Protein AF-A0A2P4NST7-F1 (afdb_monomer_lite)

Radius of gyration: 14.27 Å; chains: 1; bounding box: 28×17×34 Å

Sequence (53 aa):
LWGSHPILALDVWEHSYYHDYGPARGDFVSAFFEVVDWDEPAARYDQAVELFE

pLDDT: mean 95.64, std 5.01, range [70.06, 98.38]

Secondary structure (DSSP, 8-state):
-TT---------SHHHHHHHHTT-HHHHHHHHHHH--SHHHHHHHHHHHHHH-

Structure (mmCIF, N/CA/C/O backbone):
data_AF-A0A2P4NST7-F1
#
_entry.id   AF-A0A2P4NST7-F1
#
loop_
_atom_site.group_PDB
_atom_site.id
_atom_site.type_symbol
_atom_site.label_atom_id
_atom_site.label_alt_id
_atom_site.label_comp_id
_atom_site.label_asym_id
_atom_site.label_entity_id
_atom_site.label_seq_id
_atom_site.pdbx_PDB_ins_code
_atom_site.Cartn_x
_atom_site.Cartn_y
_atom_site.Cartn_z
_atom_site.occupancy
_atom_site.B_iso_or_equiv
_atom_site.auth_seq_id
_atom_site.auth_comp_id
_atom_site.auth_asym_id
_atom_site.auth_atom_id
_atom_site.pdbx_PDB_model_num
ATOM 1 N N . LEU A 1 1 ? 4.287 5.939 12.262 1.00 70.06 1 LEU A N 1
ATOM 2 C CA . LEU A 1 1 ? 2.978 6.571 12.526 1.00 70.06 1 LEU A CA 1
ATOM 3 C C . LEU A 1 1 ? 2.596 6.202 13.950 1.00 70.06 1 LEU A C 1
ATOM 5 O O . LEU A 1 1 ? 2.407 5.025 14.220 1.00 70.06 1 LEU A O 1
ATOM 9 N N . TRP A 1 2 ? 2.657 7.147 14.884 1.00 85.69 2 TRP A N 1
ATOM 10 C CA . TRP A 1 2 ? 2.389 6.854 16.296 1.00 85.69 2 TRP A CA 1
ATOM 11 C C . TRP A 1 2 ? 0.876 6.809 16.525 1.00 85.69 2 TRP A C 1
ATOM 13 O O . TRP A 1 2 ? 0.183 7.723 16.089 1.00 85.69 2 TRP A O 1
ATOM 23 N N . GLY A 1 3 ? 0.378 5.752 17.177 1.00 89.12 3 GLY A N 1
ATOM 24 C CA . GLY A 1 3 ? -1.059 5.563 17.427 1.00 89.12 3 GLY A CA 1
ATOM 25 C C . GLY A 1 3 ? -1.881 5.152 16.199 1.00 89.12 3 GLY A C 1
ATOM 26 O O . GLY A 1 3 ? -3.088 5.350 16.187 1.00 89.12 3 GLY A O 1
ATOM 27 N N . SER A 1 4 ? -1.245 4.623 15.151 1.00 91.44 4 SER A N 1
ATOM 28 C CA . SER A 1 4 ? -1.939 4.112 13.961 1.00 91.44 4 SER A CA 1
ATOM 29 C C . SER A 1 4 ? -1.881 2.589 13.901 1.00 91.44 4 SER A C 1
ATOM 31 O O . SER A 1 4 ? -0.877 2.001 14.300 1.00 91.44 4 SER A O 1
ATOM 33 N N . HIS A 1 5 ? -2.920 1.979 13.331 1.00 93.62 5 HIS A N 1
ATOM 34 C CA . HIS A 1 5 ? -3.035 0.536 13.113 1.00 93.62 5 HIS A CA 1
ATOM 35 C C . HIS A 1 5 ? -2.864 0.241 11.614 1.00 93.62 5 HIS A C 1
ATOM 37 O O . HIS A 1 5 ? -3.756 0.563 10.830 1.00 93.62 5 HIS A O 1
ATOM 43 N N . PRO A 1 6 ? -1.703 -0.275 11.167 1.00 94.50 6 PRO A N 1
ATOM 44 C CA . PRO A 1 6 ? -1.478 -0.569 9.756 1.00 94.50 6 PRO A CA 1
ATOM 45 C C . PRO A 1 6 ? -2.389 -1.702 9.279 1.00 94.50 6 PRO A C 1
ATOM 47 O O . PRO A 1 6 ? -2.388 -2.781 9.863 1.00 94.50 6 PRO A O 1
ATOM 50 N N . ILE A 1 7 ? -3.123 -1.462 8.193 1.00 97.06 7 ILE A N 1
ATOM 51 C CA . ILE A 1 7 ? -4.067 -2.433 7.618 1.00 97.06 7 ILE A CA 1
ATOM 52 C C . ILE A 1 7 ? -3.481 -3.116 6.372 1.00 97.06 7 ILE A C 1
ATOM 54 O O . ILE A 1 7 ? -3.550 -4.336 6.217 1.00 97.06 7 ILE A O 1
ATOM 58 N N . LEU A 1 8 ? -2.834 -2.326 5.515 1.00 97.56 8 LEU A N 1
ATOM 59 C CA . LEU A 1 8 ? -2.172 -2.755 4.287 1.00 97.56 8 LEU A CA 1
ATOM 60 C C . LEU A 1 8 ? -0.869 -1.966 4.125 1.00 97.56 8 LEU A C 1
ATOM 62 O O . LEU A 1 8 ? -0.819 -0.775 4.440 1.00 97.56 8 LEU A O 1
ATOM 66 N N . ALA A 1 9 ? 0.180 -2.620 3.632 1.00 96.88 9 ALA A N 1
ATOM 67 C CA . ALA A 1 9 ? 1.467 -1.996 3.355 1.00 96.88 9 ALA A CA 1
ATOM 68 C C . ALA A 1 9 ? 1.963 -2.393 1.962 1.00 96.88 9 ALA A C 1
ATOM 70 O O . ALA A 1 9 ? 1.777 -3.529 1.533 1.00 96.88 9 ALA A O 1
ATOM 71 N N . LEU A 1 10 ? 2.619 -1.449 1.290 1.00 97.69 10 LEU A N 1
ATOM 72 C CA . LEU A 1 10 ? 3.270 -1.639 -0.001 1.00 97.69 10 LEU A CA 1
ATOM 73 C C . LEU A 1 10 ? 4.713 -1.147 0.111 1.00 97.69 10 LEU A C 1
ATOM 75 O O . LEU A 1 10 ? 4.942 0.021 0.432 1.00 97.69 10 LEU A O 1
ATOM 79 N N . ASP A 1 11 ? 5.680 -2.029 -0.144 1.00 97.75 11 ASP A N 1
ATOM 80 C CA . ASP A 1 11 ? 7.086 -1.639 -0.236 1.00 97.75 11 ASP A CA 1
ATOM 81 C C . ASP A 1 11 ? 7.353 -0.976 -1.593 1.00 97.75 11 ASP A C 1
ATOM 83 O O . ASP A 1 11 ? 7.201 -1.601 -2.641 1.00 97.75 11 ASP A O 1
ATOM 87 N N . VAL A 1 12 ? 7.757 0.294 -1.561 1.00 96.94 12 VAL A N 1
ATOM 88 C CA . VAL A 1 12 ? 8.066 1.117 -2.742 1.00 96.94 12 VAL A CA 1
ATOM 89 C C . VAL A 1 12 ? 9.567 1.366 -2.914 1.00 96.94 12 VAL A C 1
ATOM 91 O O . VAL A 1 12 ? 9.958 2.311 -3.608 1.00 96.94 12 VAL A O 1
ATOM 94 N N . TRP A 1 13 ? 10.417 0.563 -2.273 1.00 97.44 13 TRP A N 1
ATOM 95 C CA . TRP A 1 13 ? 11.850 0.545 -2.557 1.00 97.44 13 TRP A CA 1
ATOM 96 C C . TRP A 1 13 ? 12.141 -0.050 -3.929 1.00 97.44 13 TRP A C 1
ATOM 98 O O . TRP A 1 13 ? 11.478 -0.975 -4.370 1.00 97.44 13 TRP A O 1
ATOM 108 N N . GLU A 1 14 ? 13.172 0.447 -4.612 1.00 96.69 14 GLU A N 1
ATOM 109 C CA . GLU A 1 14 ? 13.511 -0.020 -5.964 1.00 96.69 14 GLU A CA 1
ATOM 110 C C . GLU A 1 14 ? 13.749 -1.540 -6.004 1.00 96.69 14 GLU A C 1
ATOM 112 O O . GLU A 1 14 ? 13.352 -2.200 -6.957 1.00 96.69 14 GLU A O 1
ATOM 117 N N . HIS A 1 15 ? 14.287 -2.152 -4.944 1.00 96.50 15 HIS A N 1
ATOM 118 C CA . HIS A 1 15 ? 14.456 -3.610 -4.911 1.00 96.50 15 HIS A CA 1
ATOM 119 C C . HIS A 1 15 ? 13.145 -4.404 -5.002 1.00 96.50 15 HIS A C 1
ATOM 121 O O . HIS A 1 15 ? 13.204 -5.584 -5.330 1.00 96.50 15 HIS A O 1
ATOM 127 N N . SER A 1 16 ? 11.985 -3.808 -4.699 1.00 96.69 16 SER A N 1
ATOM 1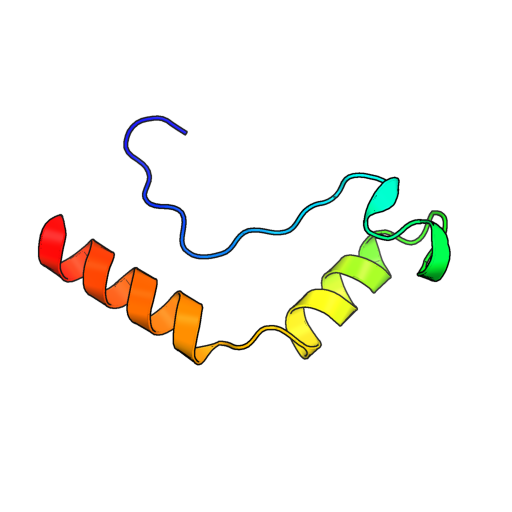28 C CA . SER A 1 16 ? 10.706 -4.526 -4.675 1.00 96.69 16 SER A CA 1
ATOM 129 C C . SER A 1 16 ? 10.042 -4.580 -6.049 1.00 96.69 16 SER A C 1
ATOM 131 O O . SER A 1 16 ? 9.184 -5.431 -6.259 1.00 96.69 16 SER A O 1
ATOM 133 N N . TYR A 1 17 ? 10.439 -3.704 -6.983 1.00 97.38 17 TYR A N 1
ATOM 134 C CA . TYR A 1 17 ? 9.772 -3.581 -8.285 1.00 97.38 17 TYR A CA 1
ATOM 135 C C . TYR A 1 17 ? 10.684 -3.285 -9.480 1.00 97.38 17 TYR A C 1
ATOM 137 O O . TYR A 1 17 ? 10.263 -3.457 -10.621 1.00 97.38 17 TYR A O 1
ATOM 145 N N . TYR A 1 18 ? 11.922 -2.832 -9.279 1.00 97.06 18 TYR A N 1
ATOM 146 C CA . TYR A 1 18 ? 12.750 -2.319 -10.378 1.00 97.06 18 TYR A CA 1
ATOM 147 C C . TYR A 1 18 ? 13.194 -3.419 -11.350 1.00 97.06 18 TYR A C 1
ATOM 149 O O . TYR A 1 18 ? 13.454 -3.128 -12.515 1.00 97.06 18 TYR A O 1
ATOM 157 N N . HIS A 1 19 ? 13.258 -4.681 -10.907 1.00 97.06 19 HIS A N 1
ATOM 158 C CA . HIS A 1 19 ? 13.572 -5.802 -11.797 1.00 97.06 19 HIS A CA 1
ATOM 159 C C . HIS A 1 19 ? 12.494 -6.010 -12.871 1.00 97.06 19 HIS A C 1
ATOM 161 O O . HIS A 1 19 ? 12.835 -6.196 -14.036 1.00 97.06 19 HIS A O 1
ATOM 167 N N . ASP A 1 20 ? 11.218 -5.915 -12.487 1.00 96.50 20 ASP A N 1
ATOM 168 C CA . ASP A 1 20 ? 10.086 -6.194 -13.376 1.00 96.50 20 ASP A CA 1
ATOM 169 C C . ASP A 1 20 ? 9.576 -4.932 -14.094 1.00 96.50 20 ASP A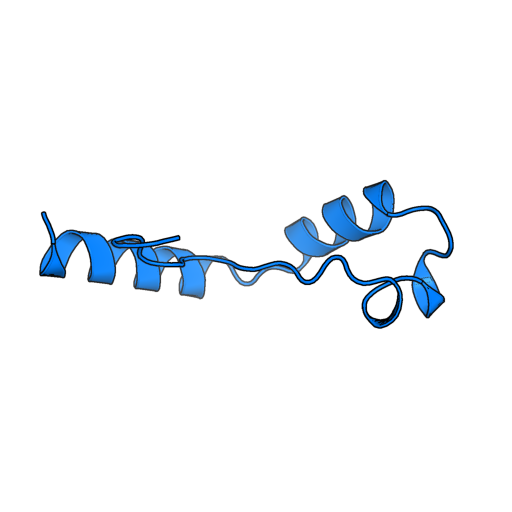 C 1
ATOM 171 O O . ASP A 1 20 ? 9.194 -4.989 -15.261 1.00 96.50 20 ASP A O 1
ATOM 175 N N . TYR A 1 21 ? 9.606 -3.777 -13.419 1.00 96.69 21 TYR A N 1
ATOM 176 C CA . TYR A 1 21 ? 8.993 -2.528 -13.896 1.00 96.69 21 TYR A CA 1
ATOM 177 C C . TYR A 1 21 ? 10.009 -1.411 -14.205 1.00 96.69 21 TYR A C 1
ATOM 179 O O . TYR A 1 21 ? 9.646 -0.371 -14.760 1.00 96.69 21 TYR A O 1
ATOM 187 N N . GLY A 1 22 ? 11.292 -1.575 -13.862 1.00 95.81 22 GLY A N 1
ATOM 188 C CA . GLY A 1 22 ? 12.309 -0.531 -14.035 1.00 95.81 22 GLY A CA 1
ATOM 189 C C . GLY A 1 22 ? 11.897 0.799 -13.375 1.00 95.81 22 GLY A C 1
ATOM 190 O O . GLY A 1 22 ? 11.481 0.802 -12.216 1.00 95.81 22 GLY A O 1
ATOM 191 N N . PRO A 1 23 ? 11.961 1.949 -14.081 1.00 95.31 23 PRO A N 1
ATOM 192 C CA . PRO A 1 23 ? 11.547 3.240 -13.523 1.00 95.31 23 PRO A CA 1
ATOM 193 C C . PRO A 1 23 ? 10.018 3.400 -13.401 1.00 95.31 23 PRO A C 1
ATOM 195 O O . PRO A 1 23 ? 9.552 4.390 -12.830 1.00 95.31 23 PRO A O 1
ATOM 198 N N . ALA A 1 24 ? 9.220 2.473 -13.944 1.00 97.00 24 ALA A N 1
ATOM 199 C CA . ALA A 1 24 ? 7.764 2.572 -14.017 1.00 97.00 24 ALA A CA 1
ATOM 200 C C . ALA A 1 24 ? 7.081 2.160 -12.698 1.00 97.00 24 ALA A C 1
ATOM 202 O O . ALA A 1 24 ? 6.306 1.211 -12.631 1.00 97.00 24 ALA A O 1
ATOM 203 N N . ARG A 1 25 ? 7.324 2.916 -11.620 1.00 96.94 25 ARG A N 1
ATOM 204 C CA . ARG A 1 25 ? 6.697 2.662 -10.308 1.00 96.94 25 ARG A CA 1
ATOM 205 C C . ARG A 1 25 ? 5.164 2.714 -10.346 1.00 96.94 25 ARG A C 1
ATOM 207 O O . ARG A 1 25 ? 4.518 2.046 -9.549 1.00 96.94 25 ARG A O 1
ATOM 214 N N . GLY A 1 26 ? 4.581 3.530 -11.228 1.00 97.81 26 GLY A N 1
ATOM 215 C CA . GLY A 1 26 ? 3.123 3.637 -11.365 1.00 97.81 26 GLY A CA 1
ATOM 216 C C . GLY A 1 26 ? 2.483 2.298 -11.727 1.00 97.81 26 GLY A C 1
ATOM 217 O O . GLY A 1 26 ? 1.560 1.865 -11.042 1.00 97.81 26 GLY A O 1
ATOM 218 N N . ASP A 1 27 ? 3.052 1.615 -12.720 1.00 97.88 27 ASP A N 1
ATOM 219 C CA . ASP A 1 27 ? 2.565 0.318 -13.195 1.00 97.88 27 ASP A CA 1
ATOM 220 C C . ASP A 1 27 ? 2.702 -0.759 -12.110 1.00 97.88 27 ASP A C 1
ATOM 222 O O . ASP A 1 27 ? 1.785 -1.553 -11.915 1.00 97.88 27 ASP A O 1
ATOM 226 N N . PHE A 1 28 ? 3.785 -0.722 -11.324 1.00 98.25 28 PHE A N 1
ATOM 227 C CA . PHE A 1 28 ? 3.951 -1.583 -10.149 1.00 98.25 28 PHE A CA 1
ATOM 228 C C . PHE A 1 28 ? 2.841 -1.383 -9.107 1.00 98.25 28 PHE A C 1
ATOM 230 O O . PHE A 1 28 ? 2.281 -2.358 -8.609 1.00 98.25 28 PHE A O 1
ATOM 237 N N . VAL A 1 29 ? 2.494 -0.133 -8.779 1.00 98.12 29 VAL A N 1
ATOM 238 C CA . VAL A 1 29 ? 1.419 0.155 -7.814 1.00 98.12 29 VAL A CA 1
ATOM 239 C C . VAL A 1 29 ? 0.066 -0.316 -8.352 1.00 98.12 29 VAL A C 1
ATOM 241 O O . VAL A 1 29 ? -0.725 -0.872 -7.593 1.00 98.12 29 VAL A O 1
ATOM 244 N N . SER A 1 30 ? -0.206 -0.126 -9.646 1.00 98.25 30 SER A N 1
ATOM 245 C CA . SER A 1 30 ? -1.431 -0.629 -10.275 1.00 98.25 30 SER A CA 1
ATOM 246 C C . SER A 1 30 ? -1.512 -2.154 -10.213 1.00 98.25 30 SER A C 1
ATOM 248 O O . SER A 1 30 ? -2.512 -2.679 -9.730 1.00 98.25 30 SER A O 1
ATOM 250 N N . ALA A 1 31 ? -0.439 -2.851 -10.598 1.00 97.88 31 ALA A N 1
ATOM 251 C CA . ALA A 1 31 ? -0.368 -4.308 -10.548 1.00 97.88 31 ALA A CA 1
ATOM 252 C C . ALA A 1 31 ? -0.489 -4.850 -9.117 1.00 97.88 31 ALA A C 1
ATOM 254 O O . ALA A 1 31 ? -1.137 -5.869 -8.898 1.00 97.88 31 ALA A O 1
ATOM 255 N N . PHE A 1 32 ? 0.078 -4.155 -8.124 1.00 98.19 32 PHE A N 1
ATOM 256 C CA . PHE A 1 32 ? -0.089 -4.514 -6.718 1.00 98.19 32 PHE A CA 1
ATOM 257 C C . PHE A 1 32 ? -1.571 -4.606 -6.337 1.00 98.19 32 PHE A C 1
ATOM 259 O O . PHE A 1 32 ? -1.992 -5.634 -5.818 1.00 98.19 32 PHE A O 1
ATOM 266 N N . PHE A 1 33 ? -2.386 -3.591 -6.647 1.00 97.88 33 PHE A N 1
ATOM 267 C CA . PHE A 1 33 ? -3.812 -3.591 -6.291 1.00 97.88 33 PHE A CA 1
ATOM 268 C C . PHE A 1 33 ? -4.652 -4.649 -7.024 1.00 97.88 33 PHE A C 1
ATOM 270 O O . PHE A 1 33 ? -5.733 -4.990 -6.545 1.00 97.88 33 PHE A O 1
ATOM 277 N N . GLU A 1 34 ? -4.165 -5.190 -8.142 1.00 98.00 34 GLU A N 1
ATOM 278 C CA . GLU A 1 34 ? -4.808 -6.308 -8.844 1.00 98.00 34 GLU A CA 1
ATOM 279 C C . GLU A 1 34 ? -4.588 -7.656 -8.140 1.00 98.00 34 GLU A C 1
ATOM 281 O O . GLU A 1 34 ? -5.396 -8.568 -8.311 1.00 98.00 34 GLU A O 1
ATOM 286 N N . VAL A 1 35 ? -3.520 -7.789 -7.342 1.00 97.31 35 VAL A N 1
ATOM 287 C CA . VAL A 1 35 ? -3.119 -9.058 -6.703 1.00 97.31 35 VAL A CA 1
ATOM 288 C C . VAL A 1 35 ? -3.249 -9.062 -5.180 1.00 97.31 35 VAL A C 1
ATOM 290 O O . VAL A 1 35 ? -2.971 -10.086 -4.555 1.00 97.31 35 VAL A O 1
ATOM 293 N N . VAL A 1 36 ? -3.647 -7.944 -4.564 1.00 98.00 36 VAL A N 1
ATOM 294 C CA . VAL A 1 36 ? -3.929 -7.905 -3.122 1.00 98.00 36 VAL A CA 1
ATOM 295 C C . VAL A 1 36 ? -5.050 -8.892 -2.796 1.00 98.00 36 VAL A C 1
ATOM 297 O O . VAL A 1 36 ? -6.139 -8.826 -3.362 1.00 98.00 36 VAL A O 1
ATOM 300 N N . ASP A 1 37 ? -4.787 -9.771 -1.831 1.00 97.62 37 ASP A N 1
ATOM 301 C CA . ASP A 1 37 ? -5.832 -10.514 -1.134 1.00 97.62 37 ASP A CA 1
ATOM 302 C C . ASP A 1 37 ? -6.564 -9.549 -0.193 1.00 97.62 37 ASP A C 1
ATOM 304 O O . ASP A 1 37 ? -6.002 -9.111 0.8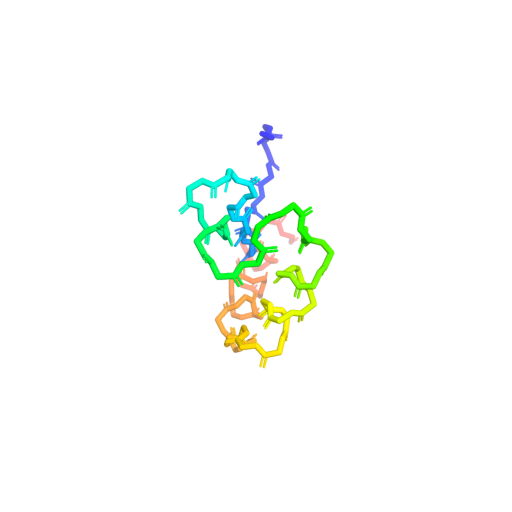12 1.00 97.62 37 ASP A O 1
ATOM 308 N N . TRP A 1 38 ? -7.778 -9.146 -0.573 1.00 97.81 38 TRP A N 1
ATOM 309 C CA . TRP A 1 38 ? -8.549 -8.112 0.119 1.00 97.81 38 TRP A CA 1
ATOM 310 C C . TRP A 1 38 ? -9.251 -8.603 1.389 1.00 97.81 38 TRP A C 1
ATOM 312 O O . TRP A 1 38 ? -9.609 -7.768 2.224 1.00 97.81 38 TRP A O 1
ATOM 322 N N . ASP A 1 39 ? -9.398 -9.917 1.574 1.00 98.38 39 ASP A N 1
ATOM 323 C CA . ASP A 1 39 ? -10.053 -10.479 2.760 1.00 98.38 39 ASP A CA 1
ATOM 324 C C . ASP A 1 39 ? -9.218 -10.214 4.025 1.00 98.38 39 ASP A C 1
ATOM 326 O O . ASP A 1 39 ? -9.743 -9.862 5.082 1.00 98.38 39 ASP A O 1
ATOM 330 N N . GLU A 1 40 ? -7.894 -10.288 3.903 1.00 97.62 40 GLU A N 1
ATOM 331 C CA . GLU A 1 40 ? -6.955 -10.061 5.002 1.00 97.62 40 GLU A CA 1
ATOM 332 C C . GLU A 1 40 ? -6.934 -8.601 5.526 1.00 97.62 40 GLU A C 1
ATOM 334 O O . GLU A 1 40 ? -7.083 -8.402 6.736 1.00 97.62 40 GLU A O 1
ATOM 339 N N . PRO A 1 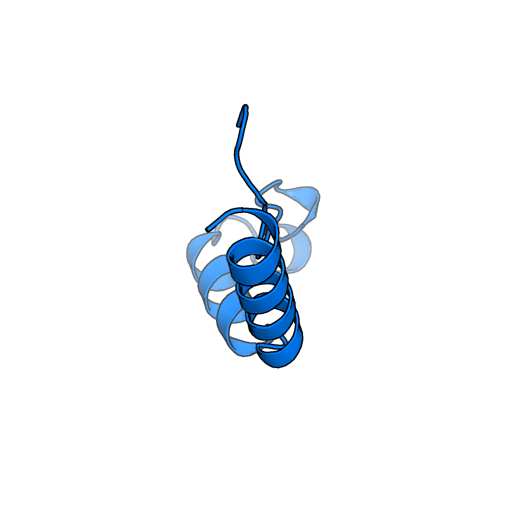41 ? -6.755 -7.542 4.703 1.00 97.81 41 PRO A N 1
ATOM 340 C CA . PRO A 1 41 ? -6.843 -6.164 5.180 1.00 97.81 41 PRO A CA 1
ATOM 341 C C . PRO A 1 41 ? -8.248 -5.811 5.688 1.00 97.81 41 PRO A C 1
ATOM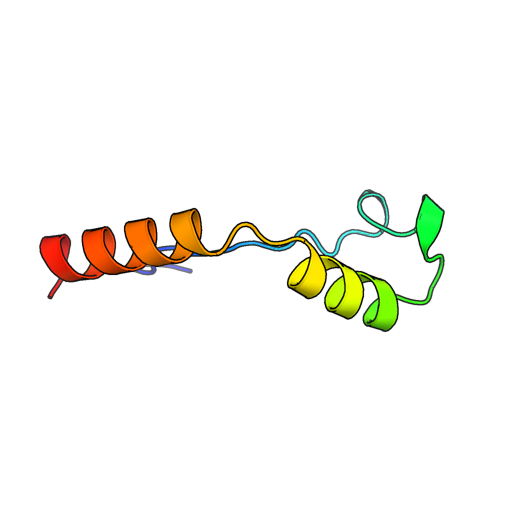 343 O O . PRO A 1 41 ? -8.348 -5.041 6.640 1.00 97.81 41 PRO A O 1
ATOM 346 N N . ALA A 1 42 ? -9.320 -6.383 5.128 1.00 98.25 42 ALA A N 1
ATOM 347 C CA . ALA A 1 42 ? -10.667 -6.202 5.672 1.00 98.25 42 ALA A CA 1
ATOM 348 C C . ALA A 1 42 ? -10.778 -6.768 7.099 1.00 98.25 42 ALA A C 1
ATOM 350 O O . ALA A 1 42 ? -11.161 -6.046 8.016 1.00 98.25 42 ALA A O 1
ATOM 351 N N . ALA A 1 43 ? -10.329 -8.007 7.324 1.00 98.00 43 ALA A N 1
ATOM 352 C CA . ALA A 1 43 ? -10.334 -8.622 8.652 1.00 98.00 43 ALA A CA 1
ATOM 353 C C . ALA A 1 43 ? -9.468 -7.854 9.670 1.00 98.00 43 ALA A C 1
ATOM 355 O O . ALA A 1 43 ? -9.860 -7.680 10.826 1.00 98.00 43 ALA A O 1
ATOM 356 N N . ARG A 1 44 ? -8.297 -7.349 9.252 1.00 97.31 44 ARG A N 1
ATOM 357 C CA . ARG A 1 44 ? -7.451 -6.495 10.108 1.00 97.31 44 ARG A CA 1
ATOM 358 C C . ARG A 1 44 ? -8.126 -5.176 10.461 1.00 97.31 44 ARG A C 1
ATOM 360 O O . ARG A 1 44 ? -7.941 -4.687 11.574 1.00 97.31 44 ARG A O 1
ATOM 367 N N . TYR A 1 45 ? -8.864 -4.588 9.522 1.00 97.62 45 TYR A N 1
ATOM 368 C CA . TYR A 1 45 ? -9.619 -3.367 9.769 1.00 97.62 45 TYR A CA 1
ATOM 369 C C . TYR A 1 45 ? -10.719 -3.606 10.805 1.00 97.62 45 TYR A C 1
ATOM 371 O O . TYR A 1 45 ? -10.763 -2.880 11.796 1.00 97.62 45 TYR A O 1
ATOM 379 N N . ASP A 1 46 ? -11.517 -4.663 10.641 1.00 97.88 46 ASP A N 1
ATOM 380 C CA . ASP A 1 46 ? -12.582 -5.019 11.585 1.00 97.88 46 ASP A CA 1
ATOM 381 C C . ASP A 1 46 ? -12.032 -5.256 13.000 1.00 97.88 46 ASP A C 1
ATOM 383 O O . ASP A 1 46 ? -12.569 -4.736 13.977 1.00 97.88 46 ASP A O 1
ATOM 387 N N . GLN A 1 47 ? -10.904 -5.966 13.117 1.00 96.94 47 GLN A N 1
ATOM 388 C CA . GLN A 1 47 ? -10.229 -6.177 14.400 1.00 96.94 47 GLN A CA 1
ATOM 389 C C . GLN A 1 47 ? -9.745 -4.862 15.032 1.00 96.94 47 GLN A C 1
ATOM 391 O O . GLN A 1 47 ? -9.834 -4.684 16.247 1.00 96.94 47 GLN A O 1
ATOM 396 N N . ALA A 1 48 ? -9.193 -3.945 14.234 1.00 96.00 48 ALA A N 1
ATOM 397 C CA . ALA A 1 48 ? -8.742 -2.651 14.737 1.00 96.00 48 ALA A CA 1
ATOM 398 C C . ALA A 1 48 ? -9.923 -1.794 15.219 1.00 96.00 48 ALA A C 1
ATOM 400 O O . ALA A 1 48 ? -9.811 -1.141 16.252 1.00 96.00 48 ALA A O 1
ATOM 401 N N . VAL A 1 49 ? -11.052 -1.828 14.512 1.00 96.06 49 VAL A N 1
ATOM 402 C CA . VAL A 1 49 ? -12.288 -1.164 14.941 1.00 96.06 49 VAL A CA 1
ATOM 403 C C . VAL A 1 49 ? -12.779 -1.758 16.264 1.00 96.06 49 VAL A C 1
ATOM 405 O O . VAL A 1 49 ? -12.960 -1.014 17.216 1.00 96.06 49 VAL A O 1
ATOM 408 N N . GLU A 1 50 ? -12.883 -3.085 16.388 1.00 96.69 50 GLU A N 1
ATOM 409 C CA . GLU A 1 50 ? -13.353 -3.744 17.622 1.00 96.69 50 GLU A CA 1
ATOM 410 C C . GLU A 1 50 ? -12.493 -3.422 18.859 1.00 96.69 50 GLU A C 1
ATOM 412 O O . GLU A 1 50 ? -12.999 -3.330 19.978 1.00 96.69 50 GLU A O 1
ATOM 417 N N . LEU A 1 51 ? -11.177 -3.281 18.683 1.00 94.31 51 LEU A N 1
ATOM 418 C CA . LEU A 1 51 ? -10.248 -3.065 19.793 1.00 94.31 51 LEU A CA 1
ATOM 419 C C . LEU A 1 51 ? -10.131 -1.600 20.228 1.00 94.31 51 LEU A C 1
ATOM 421 O O . LEU A 1 51 ? -9.719 -1.346 21.365 1.00 94.31 51 L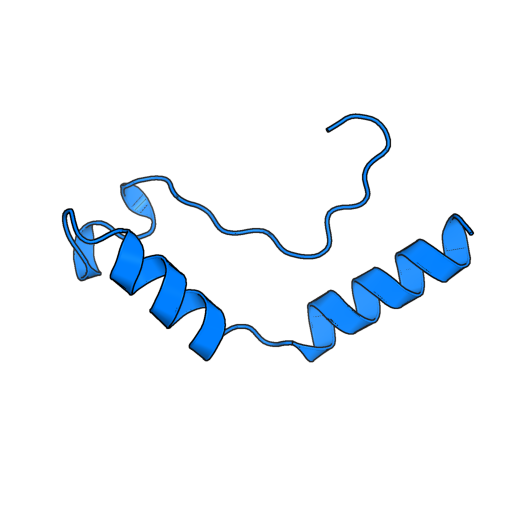EU A O 1
ATOM 425 N N . PHE A 1 52 ? -10.407 -0.650 19.331 1.00 90.25 52 PHE A N 1
ATOM 426 C CA . PHE A 1 52 ? -10.036 0.755 19.522 1.00 90.25 52 PHE A CA 1
ATOM 427 C C . PHE A 1 52 ? -11.170 1.766 19.288 1.00 90.25 52 PHE A C 1
ATOM 429 O O . PHE A 1 52 ? -10.966 2.938 19.619 1.00 90.25 52 PHE A O 1
ATOM 436 N N . GLU A 1 53 ? -12.330 1.346 18.774 1.00 77.44 53 GLU A N 1
ATOM 437 C CA . GLU A 1 53 ? -13.561 2.150 18.660 1.00 77.44 53 GLU A CA 1
ATOM 438 C C . GLU A 1 53 ? -14.665 1.631 19.596 1.00 77.44 53 GLU A C 1
ATOM 440 O O . GLU A 1 53 ? -15.303 2.485 20.259 1.00 77.44 53 GLU A O 1
#

InterPro domains:
  IPR019832 Manganese/iron superoxide dismutase, C-terminal [PF02777] (4-42)
  IPR019833 Manganese/iron superoxide dismutase, binding site [PS00088] (11-18)
  IPR036314 Manganese/iron superoxide dismutase, C-terminal domain superfamily [G3DSA:3.55.40.20] (1-52)
  IPR036314 Manganese/iron superoxide dismutase, C-terminal domain superfamily [SSF54719] (2-50)

Foldseek 3Di:
DPPDQDLDDDDQDCVVPCVPQNVPSVVVVVVCVVPDPPVRSVVSVVVCVVVPD

Organism: NCBI:txid1544719